Protein AF-A0A3M6UST8-F1 (afdb_monomer)

Foldseek 3Di:
DQQFADQDDQALVVQLVQLVVVCVVVVHDSVQKDWDKDFDLAADASVVVVVQVVVDDPRDDRPVSVVDDRDPGFHKDHNKWKAQWAQDSVVRFIGGDDVPCGIHTGGIMGTGIDGNDDDDQQWAFAWEFAEPVQDADQDPVRDGPGTRGTHTTHDPDHNVVCVVSVIHMYNDYDD

Structure (mmCIF, N/CA/C/O backbone):
data_AF-A0A3M6UST8-F1
#
_entry.id   AF-A0A3M6UST8-F1
#
loop_
_atom_site.group_PDB
_atom_site.id
_atom_site.type_symbol
_atom_site.label_atom_id
_atom_site.label_alt_id
_atom_site.label_comp_id
_atom_site.label_asym_id
_atom_site.label_entity_id
_atom_site.label_seq_id
_atom_site.pdbx_PDB_ins_code
_atom_site.Cartn_x
_atom_site.Cartn_y
_atom_site.Cartn_z
_atom_site.occupancy
_atom_site.B_iso_or_equiv
_atom_site.auth_seq_id
_atom_site.auth_comp_id
_atom_site.auth_asym_id
_atom_site.auth_atom_id
_atom_site.pdbx_PDB_model_num
ATOM 1 N N . MET A 1 1 ? -18.587 12.022 12.377 1.00 33.22 1 MET A N 1
ATOM 2 C CA . MET A 1 1 ? -17.501 11.042 12.172 1.00 33.22 1 MET A CA 1
ATOM 3 C C . MET A 1 1 ? -16.437 11.784 11.379 1.00 33.22 1 MET A C 1
ATOM 5 O O . MET A 1 1 ? -16.758 12.238 10.291 1.00 33.22 1 MET A O 1
ATOM 9 N N . LYS A 1 2 ? -15.283 12.109 11.980 1.00 34.47 2 LYS A N 1
ATOM 10 C CA . LYS A 1 2 ? -14.234 12.887 11.293 1.00 34.47 2 LYS A CA 1
ATOM 11 C C . LYS A 1 2 ? -13.656 12.015 10.170 1.00 34.47 2 LYS A C 1
ATOM 13 O O . LYS A 1 2 ? -13.408 10.838 10.422 1.00 34.47 2 LYS A O 1
ATOM 18 N N . LYS A 1 3 ? -13.517 12.571 8.959 1.00 38.41 3 LYS A N 1
ATOM 19 C CA . LYS A 1 3 ? -12.945 11.889 7.787 1.00 38.41 3 LYS A CA 1
ATOM 20 C C . LYS A 1 3 ? -11.591 11.287 8.182 1.00 38.41 3 LYS A C 1
ATOM 22 O O . LYS A 1 3 ? -10.728 12.015 8.664 1.00 38.41 3 LYS A O 1
ATOM 27 N N . SER A 1 4 ? -11.416 9.974 8.053 1.00 40.97 4 SER A N 1
ATOM 28 C CA . SER A 1 4 ? -10.174 9.290 8.430 1.00 40.97 4 SER A CA 1
ATOM 29 C C . SER A 1 4 ? -9.201 9.235 7.253 1.00 40.97 4 SER A C 1
ATOM 31 O O . SER A 1 4 ? -8.783 8.160 6.824 1.00 40.97 4 SER A O 1
ATOM 33 N N . VAL A 1 5 ? -8.840 10.401 6.722 1.00 44.47 5 VAL A N 1
ATOM 34 C CA . VAL A 1 5 ? -7.557 10.526 6.032 1.00 44.47 5 VAL A CA 1
ATOM 35 C C . VAL A 1 5 ? -6.548 10.751 7.147 1.00 44.47 5 VAL A C 1
ATOM 37 O O . VAL A 1 5 ? -6.516 11.809 7.773 1.00 44.47 5 VAL A O 1
ATOM 40 N N . LEU A 1 6 ? -5.833 9.693 7.513 1.00 48.31 6 LEU A N 1
ATOM 41 C CA . LEU A 1 6 ? -4.861 9.767 8.591 1.00 48.31 6 LEU A CA 1
ATOM 42 C C . LEU A 1 6 ? -3.520 10.139 7.978 1.00 48.31 6 LEU A C 1
ATOM 44 O O . LEU A 1 6 ? -2.836 9.321 7.375 1.00 48.31 6 LEU A O 1
ATOM 48 N N . ASP A 1 7 ? -3.188 11.415 8.130 1.00 50.03 7 ASP A N 1
ATOM 49 C CA . ASP A 1 7 ? -1.829 11.910 7.987 1.00 50.03 7 ASP A CA 1
ATOM 50 C C . ASP A 1 7 ? -0.949 11.191 9.025 1.00 50.03 7 ASP A C 1
ATOM 52 O O . ASP A 1 7 ? -1.390 10.987 10.158 1.00 50.03 7 ASP A O 1
ATOM 56 N N . TYR A 1 8 ? 0.287 10.853 8.648 1.00 52.41 8 TYR A N 1
ATOM 57 C CA . TYR A 1 8 ? 1.372 10.278 9.462 1.00 52.41 8 TYR A CA 1
ATOM 58 C C . TYR A 1 8 ? 1.589 8.750 9.419 1.00 52.41 8 TYR A C 1
ATOM 60 O O . TYR A 1 8 ? 0.742 7.946 9.792 1.00 52.41 8 TYR A O 1
ATOM 68 N N . ILE A 1 9 ? 2.828 8.407 9.031 1.00 55.06 9 ILE A N 1
ATOM 69 C CA . ILE A 1 9 ? 3.661 7.221 9.319 1.00 55.06 9 ILE A CA 1
ATOM 70 C C . ILE A 1 9 ? 2.900 5.976 9.796 1.00 55.06 9 ILE A C 1
ATOM 72 O O . ILE A 1 9 ? 2.424 5.898 10.930 1.00 55.06 9 ILE A O 1
ATOM 76 N N . VAL A 1 10 ? 2.937 4.924 8.974 1.00 65.88 10 VAL A N 1
ATOM 77 C CA . VAL A 1 10 ? 2.372 3.607 9.291 1.00 65.88 10 VAL A CA 1
ATOM 78 C C . VAL A 1 10 ? 3.134 2.953 10.449 1.00 65.88 10 VAL A C 1
ATOM 80 O O . VAL A 1 10 ? 4.118 2.233 10.272 1.00 65.88 10 VAL A O 1
ATOM 83 N N . LEU A 1 11 ? 2.686 3.209 11.677 1.00 75.88 11 LEU A N 1
ATOM 84 C CA . LEU A 1 11 ? 3.184 2.524 12.865 1.00 75.88 11 LEU A CA 1
ATOM 85 C C . LEU A 1 11 ? 2.419 1.204 13.057 1.00 75.88 11 LEU A C 1
ATOM 87 O O . LEU A 1 11 ? 1.188 1.209 13.027 1.00 75.88 11 LEU A O 1
ATOM 91 N N . PRO A 1 12 ? 3.093 0.080 13.369 1.00 79.00 12 PRO A N 1
ATOM 92 C CA . PRO A 1 12 ? 2.408 -1.193 13.616 1.00 79.00 12 PRO A CA 1
ATOM 93 C C . PRO A 1 12 ? 1.294 -1.104 14.675 1.00 79.00 12 PRO A C 1
ATOM 95 O O . PRO A 1 12 ? 0.233 -1.702 14.526 1.00 79.00 12 PRO A O 1
ATOM 98 N N . GLY A 1 13 ? 1.496 -0.304 15.729 1.00 84.19 13 GLY A N 1
ATOM 99 C CA . GLY A 1 13 ? 0.486 -0.097 16.773 1.00 84.19 13 GLY A CA 1
ATOM 100 C C . GLY A 1 13 ? -0.785 0.601 16.277 1.00 84.19 13 GLY A C 1
ATOM 101 O O . GLY A 1 13 ? -1.874 0.301 16.760 1.00 84.19 13 GLY A O 1
ATOM 102 N N . PHE A 1 14 ? -0.664 1.484 15.285 1.00 87.12 14 PHE A N 1
ATOM 103 C CA . PHE A 1 14 ? -1.799 2.169 14.673 1.00 87.12 14 PHE A CA 1
ATOM 104 C C . PHE A 1 14 ? -2.659 1.206 13.842 1.00 87.12 14 PHE A C 1
ATOM 106 O O . PHE A 1 14 ? -3.887 1.206 13.958 1.00 87.12 14 PHE A O 1
ATOM 113 N N . LEU A 1 15 ? -2.020 0.318 13.075 1.00 90.44 15 LEU A N 1
ATOM 114 C CA . LEU A 1 15 ? -2.714 -0.721 12.311 1.00 90.44 15 LEU A CA 1
ATOM 115 C C . LEU A 1 15 ? -3.477 -1.679 13.231 1.00 90.44 15 LEU A C 1
ATOM 117 O O . LEU A 1 15 ? -4.664 -1.932 13.024 1.00 90.44 15 LEU A O 1
ATOM 121 N N . THR A 1 16 ? -2.840 -2.133 14.311 1.00 90.62 16 THR A N 1
ATOM 122 C CA . THR A 1 16 ? -3.513 -2.949 15.332 1.00 90.62 16 THR A CA 1
ATOM 123 C C . THR A 1 16 ? -4.680 -2.198 15.973 1.00 90.62 16 THR A C 1
ATOM 125 O O . THR A 1 16 ? -5.746 -2.777 16.170 1.00 90.62 16 THR A O 1
ATOM 128 N N . GLY A 1 17 ? -4.520 -0.903 16.264 1.00 92.00 17 GLY A N 1
ATOM 129 C CA . GLY A 1 17 ? -5.600 -0.054 16.775 1.00 92.00 17 GLY A CA 1
ATOM 130 C C . GLY A 1 17 ? -6.787 0.047 15.812 1.00 92.00 17 GLY A C 1
ATOM 131 O O . GLY A 1 17 ? -7.936 0.004 16.247 1.00 92.00 17 GLY A O 1
ATOM 132 N N . THR A 1 18 ? -6.526 0.096 14.505 1.00 92.81 18 THR A N 1
ATOM 133 C CA . THR A 1 18 ? -7.566 0.082 13.463 1.00 92.81 18 THR A CA 1
ATOM 134 C C . THR A 1 18 ? -8.367 -1.221 13.500 1.00 92.81 18 THR A C 1
ATOM 136 O O . THR A 1 18 ? -9.596 -1.177 13.570 1.00 92.81 18 THR A O 1
ATOM 139 N N . LEU A 1 19 ? -7.694 -2.377 13.558 1.00 94.56 19 LEU A N 1
ATOM 140 C CA . LEU A 1 19 ? -8.364 -3.679 13.691 1.00 94.56 19 LEU A CA 1
ATOM 141 C C . LEU A 1 19 ? -9.152 -3.789 15.006 1.00 94.56 19 LEU A C 1
ATOM 143 O O . LEU A 1 19 ? -10.277 -4.280 15.008 1.00 94.56 19 LEU A O 1
ATOM 147 N N . GLN A 1 20 ? -8.608 -3.286 16.120 1.00 94.31 20 GLN A N 1
ATOM 148 C CA . GLN A 1 20 ? -9.303 -3.251 17.414 1.00 94.31 20 GLN A CA 1
ATOM 149 C C . GLN A 1 20 ? -10.575 -2.400 17.367 1.00 94.31 20 GLN A C 1
ATOM 151 O O . GLN A 1 20 ? -11.607 -2.802 17.908 1.00 94.31 20 GLN A O 1
ATOM 156 N N . ASN A 1 21 ? -10.514 -1.227 16.737 1.00 93.62 21 ASN A N 1
ATOM 157 C CA . ASN A 1 21 ? -11.668 -0.344 16.599 1.00 93.62 21 ASN A CA 1
ATOM 158 C C . ASN A 1 21 ? -12.749 -0.981 15.723 1.00 93.62 21 ASN A C 1
ATOM 160 O O . ASN A 1 21 ? -13.918 -0.961 16.104 1.00 93.62 21 ASN A O 1
ATOM 164 N N . HIS A 1 22 ? -12.359 -1.609 14.613 1.00 94.81 22 HIS A N 1
ATOM 165 C CA . HIS A 1 22 ? -13.273 -2.345 13.743 1.00 94.81 22 HIS A CA 1
ATOM 166 C C . HIS A 1 22 ? -13.926 -3.535 14.466 1.00 94.81 22 HIS A C 1
ATOM 168 O O . HIS A 1 22 ? -15.150 -3.650 14.494 1.00 94.81 22 HIS A O 1
ATOM 174 N N . ALA A 1 23 ? -13.127 -4.364 15.147 1.00 96.19 23 ALA A N 1
ATOM 175 C CA . ALA A 1 23 ? -13.606 -5.482 15.963 1.00 96.19 23 ALA A CA 1
ATOM 176 C C . ALA A 1 23 ? -14.654 -5.038 16.993 1.00 96.19 23 ALA A C 1
ATOM 178 O O . ALA A 1 23 ? -15.694 -5.677 17.144 1.00 96.19 23 ALA A O 1
ATOM 179 N N . ARG A 1 24 ? -14.417 -3.908 17.673 1.00 96.06 24 ARG A N 1
ATOM 180 C CA . ARG A 1 24 ? -15.367 -3.326 18.635 1.00 96.06 24 ARG A CA 1
ATOM 181 C C . ARG A 1 24 ? -1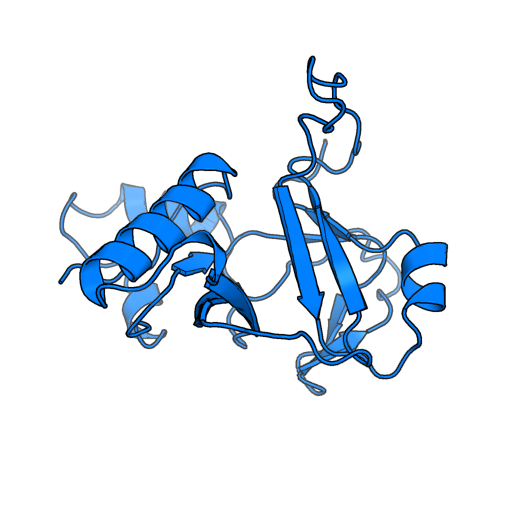6.625 -2.781 17.958 1.00 96.06 24 ARG A C 1
ATOM 183 O O . ARG A 1 24 ? -17.712 -3.016 18.475 1.00 96.06 24 ARG A O 1
ATOM 190 N N . LYS A 1 25 ? -16.489 -2.075 16.827 1.00 94.94 25 LYS A N 1
ATOM 191 C CA . LYS A 1 25 ? -17.608 -1.498 16.054 1.00 94.94 25 LYS A CA 1
ATOM 192 C C . LYS A 1 25 ? -18.585 -2.582 15.589 1.00 94.94 25 LYS A C 1
ATOM 194 O O . LYS A 1 25 ? -19.791 -2.388 15.703 1.00 94.94 25 LYS A O 1
ATOM 199 N N . TYR A 1 26 ? -18.068 -3.724 15.134 1.00 95.31 26 TYR A N 1
ATOM 200 C CA . TYR A 1 26 ? -18.868 -4.811 14.554 1.00 95.31 26 TYR A CA 1
ATOM 201 C C . TYR A 1 26 ? -19.054 -6.033 15.457 1.00 95.31 26 TYR A C 1
ATOM 203 O O . TYR A 1 26 ? -19.650 -7.020 15.031 1.00 95.31 26 TYR A O 1
ATOM 211 N N . ASN A 1 27 ? -18.572 -5.980 16.702 1.00 94.25 27 ASN A N 1
ATOM 212 C CA . ASN A 1 27 ? -18.599 -7.100 17.647 1.00 94.25 27 ASN A CA 1
ATOM 213 C C . ASN A 1 27 ? -17.997 -8.395 17.057 1.00 94.25 27 ASN A C 1
ATOM 215 O O . ASN A 1 27 ? -18.569 -9.481 17.166 1.00 94.25 27 ASN A O 1
ATOM 219 N N . GLN A 1 28 ? -16.845 -8.258 16.399 1.00 93.62 28 GLN A N 1
ATOM 220 C CA . GLN A 1 28 ? -16.124 -9.342 15.734 1.00 93.62 28 GLN A CA 1
ATOM 221 C C . GLN A 1 28 ? -14.865 -9.738 16.524 1.00 93.62 28 GLN A C 1
ATOM 223 O O . GLN A 1 28 ? -14.241 -8.881 17.155 1.00 93.62 28 GLN A O 1
ATOM 228 N N . PRO A 1 29 ? -14.442 -11.012 16.476 1.00 93.81 29 PRO A N 1
ATOM 229 C CA . PRO A 1 29 ? -13.151 -11.436 17.010 1.00 93.81 29 PRO A CA 1
ATOM 230 C C . PRO A 1 29 ? -11.990 -10.810 16.220 1.00 93.81 29 PRO A C 1
ATOM 232 O O . PRO A 1 29 ? -11.934 -10.925 14.997 1.00 93.81 29 PRO A O 1
ATOM 235 N N . ILE A 1 30 ? -11.053 -10.149 16.909 1.00 92.56 30 ILE A N 1
ATOM 236 C CA . ILE A 1 30 ? -9.902 -9.485 16.268 1.00 92.56 30 ILE A CA 1
ATOM 237 C C . ILE A 1 30 ? -8.948 -10.472 15.583 1.00 92.56 30 ILE A C 1
ATOM 239 O O . ILE A 1 30 ? -8.336 -10.133 14.579 1.00 92.56 30 ILE A O 1
ATOM 243 N N . ASP A 1 31 ? -8.834 -11.691 16.104 1.00 92.81 31 ASP A N 1
ATOM 244 C CA . ASP A 1 31 ? -8.000 -12.772 15.569 1.00 92.81 31 ASP A CA 1
ATOM 245 C C . ASP A 1 31 ? -8.465 -13.268 14.193 1.00 92.81 31 ASP A C 1
ATOM 247 O O . ASP A 1 31 ? -7.690 -13.890 13.473 1.00 92.81 31 ASP A O 1
ATOM 251 N N . GLN A 1 32 ? -9.706 -12.957 13.813 1.00 93.50 32 GLN A N 1
ATOM 252 C CA . GLN A 1 32 ? -10.255 -13.251 12.490 1.00 93.50 32 GLN A CA 1
ATOM 253 C C . GLN A 1 32 ? -10.167 -12.057 11.537 1.00 93.50 32 GLN A C 1
ATOM 255 O O . GLN A 1 32 ? -10.610 -12.173 10.397 1.00 93.50 32 GLN A O 1
ATOM 260 N N . LEU A 1 33 ? -9.634 -10.911 11.971 1.00 95.50 33 LEU A N 1
ATOM 261 C CA . LEU A 1 33 ? -9.494 -9.730 11.125 1.00 95.50 33 LEU A CA 1
ATOM 262 C C . LEU A 1 33 ? -8.100 -9.652 10.505 1.00 95.50 33 LEU A C 1
ATOM 264 O O . LEU A 1 33 ? -7.082 -9.725 11.193 1.00 95.50 33 LEU A O 1
ATOM 268 N N . SER A 1 34 ? -8.065 -9.404 9.204 1.00 94.44 34 SER A N 1
ATOM 269 C CA . SER A 1 34 ? -6.861 -9.037 8.462 1.00 94.44 34 SER A CA 1
ATOM 270 C C . SER A 1 34 ? -7.178 -7.895 7.499 1.00 94.44 34 SER A C 1
ATOM 272 O O . SER A 1 34 ? -8.342 -7.551 7.292 1.00 94.44 34 SER A O 1
ATOM 274 N N . PHE A 1 35 ? -6.149 -7.246 6.957 1.00 95.69 35 PHE A N 1
ATOM 275 C CA . PHE A 1 35 ? -6.353 -6.172 5.992 1.00 95.69 35 PHE A CA 1
ATOM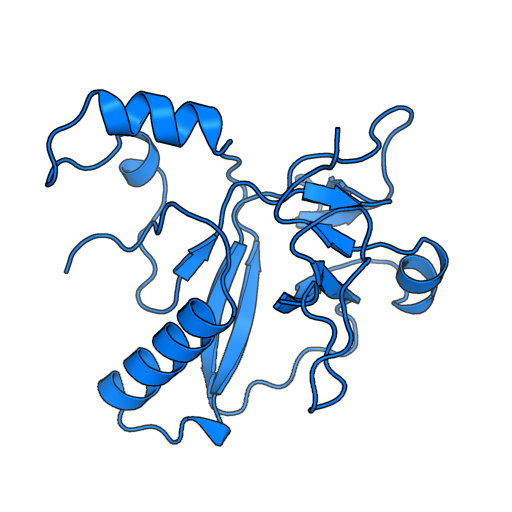 276 C C . PHE A 1 35 ? -6.505 -6.729 4.579 1.00 95.69 35 PHE A C 1
ATOM 278 O O . PHE A 1 35 ? -5.671 -7.500 4.101 1.00 95.69 35 PHE A O 1
ATOM 285 N N . HIS A 1 36 ? -7.561 -6.280 3.916 1.00 96.19 36 HIS A N 1
ATOM 286 C CA . HIS A 1 36 ? -7.658 -6.222 2.470 1.00 96.19 36 HIS A CA 1
ATOM 287 C C . HIS A 1 36 ? -7.086 -4.877 2.000 1.00 96.19 36 HIS A C 1
ATOM 289 O O . HIS A 1 36 ? -7.196 -3.869 2.701 1.00 96.19 36 HIS A O 1
ATOM 295 N N . TYR A 1 37 ? -6.441 -4.872 0.837 1.00 96.12 37 TYR A N 1
ATOM 296 C CA . TYR A 1 37 ? -5.710 -3.725 0.319 1.00 96.12 37 TYR A CA 1
ATOM 297 C C . TYR A 1 37 ? -6.304 -3.283 -1.008 1.00 96.12 37 TYR A C 1
ATOM 299 O O . TYR A 1 37 ? -6.327 -4.063 -1.956 1.00 96.12 37 TYR A O 1
ATOM 307 N N . ASN A 1 38 ? -6.727 -2.023 -1.078 1.00 94.94 38 ASN A N 1
ATOM 308 C CA . ASN A 1 38 ? -7.169 -1.399 -2.320 1.00 94.94 38 ASN A CA 1
ATOM 309 C C . ASN A 1 38 ? -6.242 -0.224 -2.636 1.00 94.94 38 ASN A C 1
ATOM 311 O O . ASN A 1 38 ? -6.030 0.642 -1.787 1.00 94.94 38 ASN A O 1
ATOM 315 N N . VAL A 1 39 ? -5.691 -0.179 -3.846 1.00 95.56 39 VAL A N 1
ATOM 316 C CA . VAL A 1 39 ? -4.887 0.962 -4.302 1.00 95.56 39 VAL A CA 1
ATOM 317 C C . VAL A 1 39 ? -5.806 1.952 -5.007 1.00 95.56 39 VAL A C 1
ATOM 319 O O . VAL A 1 39 ? -6.551 1.580 -5.914 1.00 95.56 39 VAL A O 1
ATOM 322 N N . LEU A 1 40 ? -5.783 3.206 -4.567 1.00 93.62 40 LEU A N 1
ATOM 323 C CA . LEU A 1 40 ? -6.578 4.288 -5.136 1.00 93.62 40 LEU A CA 1
ATOM 324 C C . LEU A 1 40 ? -5.712 5.103 -6.106 1.00 93.62 40 LEU A C 1
ATOM 326 O O . LEU A 1 40 ? -4.561 5.374 -5.773 1.00 93.62 40 LEU A O 1
ATOM 330 N N . PRO A 1 41 ? -6.248 5.564 -7.252 1.00 92.94 41 PRO A N 1
ATOM 331 C CA . PRO A 1 41 ? -5.498 6.311 -8.270 1.00 92.94 41 PRO A CA 1
ATOM 332 C C . PRO A 1 41 ? -5.288 7.780 -7.863 1.00 92.94 41 PRO A C 1
ATOM 334 O O . PRO A 1 41 ? -5.653 8.712 -8.574 1.00 92.94 41 PRO A O 1
ATOM 337 N N . HIS A 1 42 ? -4.754 7.988 -6.664 1.00 92.06 42 HIS A N 1
ATOM 338 C CA . HIS A 1 42 ? -4.473 9.289 -6.080 1.00 92.06 42 HIS A CA 1
ATOM 339 C C . HIS A 1 42 ? -3.091 9.232 -5.443 1.00 92.06 42 HIS A C 1
ATOM 341 O O . HIS A 1 42 ? -2.799 8.325 -4.665 1.00 92.06 42 HIS A O 1
ATOM 347 N N . TYR A 1 43 ? -2.262 10.225 -5.736 1.00 91.94 43 TYR A N 1
ATOM 348 C CA . TYR A 1 43 ? -0.940 10.378 -5.145 1.00 91.94 43 TYR A CA 1
ATOM 349 C C . TYR A 1 43 ? -0.943 11.575 -4.210 1.00 91.94 43 TYR A C 1
ATOM 351 O O . TYR A 1 43 ? -1.567 12.597 -4.493 1.00 91.94 43 TYR A O 1
ATOM 359 N N . ARG A 1 44 ? -0.240 11.442 -3.087 1.00 88.56 44 ARG A N 1
ATOM 360 C CA . ARG A 1 44 ? -0.014 12.538 -2.147 1.00 88.56 44 ARG A CA 1
ATOM 361 C C . ARG A 1 44 ? 1.369 12.418 -1.546 1.00 88.56 44 ARG A C 1
ATOM 363 O O . ARG A 1 44 ? 1.743 11.340 -1.075 1.00 88.56 44 ARG A O 1
ATOM 370 N N . SER A 1 45 ? 2.095 13.529 -1.534 1.00 83.94 45 SER A N 1
ATOM 371 C CA . SER A 1 45 ? 3.348 13.627 -0.797 1.00 83.94 45 SER A CA 1
ATOM 372 C C . SER A 1 45 ? 3.091 14.062 0.649 1.00 83.94 45 SER A C 1
ATOM 374 O O . SER A 1 45 ? 2.204 14.865 0.945 1.00 83.94 45 SER A O 1
ATOM 376 N N . GLN A 1 46 ? 3.897 13.540 1.573 1.00 81.38 46 GLN A N 1
ATOM 377 C CA . GLN A 1 46 ? 3.822 13.914 2.987 1.00 81.38 46 GLN A CA 1
ATOM 378 C C . GLN A 1 46 ? 4.161 15.401 3.215 1.00 81.38 46 GLN A C 1
ATOM 380 O O . GLN A 1 46 ? 3.647 16.010 4.156 1.00 81.38 46 GLN A O 1
ATOM 385 N N . GLU A 1 47 ? 5.008 15.979 2.360 1.00 83.62 47 GLU A N 1
ATOM 386 C CA . GLU A 1 47 ? 5.426 17.384 2.408 1.00 83.62 47 GLU A CA 1
ATOM 387 C C . GLU A 1 47 ? 4.261 18.323 2.073 1.00 83.62 47 GLU A C 1
ATOM 389 O O . GLU A 1 47 ? 3.912 19.173 2.895 1.00 83.62 47 GLU A O 1
ATOM 394 N N . GLU A 1 48 ? 3.581 18.112 0.939 1.00 84.88 48 GLU A N 1
ATOM 395 C CA . GLU A 1 48 ? 2.426 18.924 0.519 1.00 84.88 48 GLU A CA 1
ATOM 396 C C . GLU A 1 48 ? 1.293 18.872 1.547 1.00 84.88 48 GLU A C 1
ATOM 398 O O . GLU A 1 48 ? 0.696 19.897 1.889 1.00 84.88 48 GLU A O 1
ATOM 403 N N . VAL A 1 49 ? 1.023 17.679 2.083 1.00 85.06 49 VAL A N 1
ATOM 404 C CA . VAL A 1 49 ? 0.026 17.471 3.138 1.00 85.06 49 VAL A CA 1
ATOM 405 C C . VAL A 1 49 ? 0.406 18.249 4.397 1.00 85.06 49 VAL A C 1
ATOM 407 O O . VAL A 1 49 ? -0.433 18.951 4.964 1.00 85.06 49 VAL A O 1
ATOM 410 N N . SER A 1 50 ? 1.670 18.175 4.827 1.00 83.56 50 SER A N 1
ATOM 411 C CA . SER A 1 50 ? 2.153 18.883 6.017 1.00 83.56 50 SER A CA 1
ATOM 412 C C . SER A 1 50 ? 2.062 20.403 5.854 1.00 83.56 50 SER A C 1
ATOM 414 O O . SER A 1 50 ? 1.610 21.098 6.767 1.00 83.56 50 SER A O 1
ATOM 416 N N . GLU A 1 51 ? 2.446 20.937 4.694 1.00 86.31 51 GLU A N 1
ATOM 417 C CA . GLU A 1 51 ? 2.352 22.370 4.402 1.00 86.31 51 GLU A CA 1
ATOM 418 C C . GLU A 1 51 ? 0.908 22.866 4.330 1.00 86.31 51 GLU A C 1
ATOM 420 O O . GLU A 1 51 ? 0.597 23.956 4.823 1.00 86.31 51 GLU A O 1
ATOM 425 N N . ALA A 1 52 ? 0.018 22.089 3.711 1.00 86.12 52 ALA A N 1
ATOM 426 C CA . ALA A 1 52 ? -1.399 22.415 3.637 1.00 86.12 52 ALA A CA 1
ATOM 427 C C . ALA A 1 52 ? -2.044 22.369 5.030 1.00 86.12 52 ALA A C 1
ATOM 429 O O . ALA A 1 52 ? -2.776 23.289 5.398 1.00 86.12 52 ALA A O 1
ATOM 430 N N . ARG A 1 53 ? -1.710 21.359 5.845 1.00 83.62 53 ARG A N 1
ATOM 431 C CA . ARG A 1 53 ? -2.238 21.200 7.207 1.00 83.62 53 ARG A CA 1
ATOM 432 C C . ARG A 1 53 ? -1.762 22.298 8.151 1.00 83.62 53 ARG A C 1
ATOM 434 O O . ARG A 1 53 ? -2.543 22.754 8.979 1.00 83.62 53 ARG A O 1
ATOM 441 N N . ALA A 1 54 ? -0.526 22.772 7.995 1.00 85.81 54 ALA A N 1
ATOM 442 C CA . ALA A 1 54 ? 0.020 23.876 8.788 1.00 85.81 54 ALA A CA 1
ATOM 443 C C . ALA A 1 54 ? -0.724 25.211 8.582 1.00 85.81 54 ALA A C 1
ATOM 445 O O . ALA A 1 54 ? -0.651 26.092 9.438 1.00 85.81 54 ALA A O 1
ATOM 446 N N . LYS A 1 55 ? -1.434 25.372 7.457 1.00 86.06 55 LYS A N 1
ATOM 447 C CA . LYS A 1 55 ? -2.207 26.579 7.116 1.00 86.06 55 LYS A CA 1
ATOM 448 C C . LYS A 1 55 ? -3.659 26.525 7.608 1.00 86.06 55 LYS A C 1
ATOM 450 O O . LYS A 1 55 ? -4.370 27.519 7.475 1.00 86.06 55 LYS A O 1
ATOM 455 N N . LEU A 1 56 ? -4.096 25.390 8.149 1.00 84.06 56 LEU A N 1
ATOM 456 C CA . LEU A 1 56 ? -5.480 25.116 8.527 1.00 84.06 56 LEU A CA 1
ATOM 457 C C . LEU A 1 56 ? -5.659 25.043 10.047 1.00 84.06 56 LEU A C 1
ATOM 459 O O . LEU A 1 56 ? -4.727 24.744 10.797 1.00 84.06 56 LEU A O 1
ATOM 463 N N . GLY A 1 57 ? -6.878 25.315 10.514 1.00 82.19 57 GLY A N 1
ATOM 464 C CA . GLY A 1 57 ? -7.261 25.107 11.903 1.00 82.19 57 GLY A CA 1
ATOM 465 C C . GLY A 1 57 ? -7.313 23.616 12.277 1.00 82.19 57 GLY A C 1
ATOM 466 O O . GLY A 1 57 ? -7.395 22.751 11.405 1.00 82.19 57 GLY A O 1
ATOM 467 N N . PRO A 1 58 ? -7.310 23.272 13.580 1.00 75.94 58 PRO A N 1
ATOM 468 C CA . PRO A 1 58 ? -7.290 21.877 14.046 1.00 75.94 58 PRO A CA 1
ATOM 469 C C . PRO A 1 58 ? -8.453 21.007 13.543 1.00 75.94 58 PRO A C 1
ATOM 471 O O . PRO A 1 58 ? -8.307 19.787 13.437 1.00 75.94 58 PRO A O 1
ATOM 474 N N . ASP A 1 59 ? -9.600 21.630 13.266 1.00 79.69 59 ASP A N 1
ATOM 475 C CA . ASP A 1 59 ? -10.840 20.975 12.841 1.00 79.69 59 ASP A CA 1
ATOM 476 C C . ASP A 1 59 ? -11.161 21.174 11.350 1.00 79.69 59 ASP A C 1
ATOM 478 O O . ASP A 1 59 ? -12.155 20.627 10.867 1.00 79.69 59 ASP A O 1
ATOM 482 N N . ASP A 1 60 ? -10.329 21.917 10.619 1.00 82.81 60 ASP A N 1
ATOM 483 C CA . ASP A 1 60 ? -10.534 22.160 9.194 1.00 82.81 60 ASP A CA 1
ATOM 484 C C . ASP A 1 60 ? -10.131 20.928 8.369 1.00 82.81 60 ASP A C 1
ATOM 486 O O . ASP A 1 60 ? -9.189 20.201 8.695 1.00 82.81 60 ASP A O 1
ATOM 490 N N . THR A 1 61 ? -10.868 20.686 7.285 1.00 79.62 61 THR A N 1
ATOM 491 C CA . THR A 1 61 ? -10.599 19.589 6.343 1.00 79.62 61 THR A CA 1
ATOM 492 C C . THR A 1 61 ? -9.655 20.076 5.248 1.00 79.62 61 THR A C 1
ATOM 494 O O . THR A 1 61 ? -9.803 21.198 4.762 1.00 79.62 61 THR A O 1
ATOM 497 N N . LEU A 1 62 ? -8.686 19.249 4.846 1.00 82.69 62 LEU A N 1
ATOM 498 C CA . LEU A 1 62 ? -7.822 19.587 3.718 1.00 82.69 62 LEU A CA 1
ATOM 499 C C . LEU A 1 62 ? -8.642 19.554 2.418 1.00 82.69 62 LEU A C 1
ATOM 501 O O . LEU A 1 62 ? -9.380 18.593 2.215 1.00 82.69 62 LEU A O 1
ATOM 505 N N . PRO A 1 63 ? -8.483 20.520 1.495 1.00 82.06 63 PRO A N 1
ATOM 506 C CA . PRO A 1 63 ? -9.188 20.493 0.209 1.00 82.06 63 PRO A CA 1
ATOM 507 C C . PRO A 1 63 ? -8.979 19.184 -0.566 1.00 82.06 63 PRO A C 1
ATOM 509 O O . PRO A 1 63 ? -9.922 18.617 -1.103 1.00 82.06 63 PRO A O 1
ATOM 512 N N . MET A 1 64 ? -7.762 18.634 -0.527 1.00 81.06 64 MET A N 1
ATOM 513 C CA . MET A 1 64 ? -7.447 17.338 -1.138 1.00 81.06 64 MET A CA 1
ATOM 514 C C . MET A 1 64 ? -8.2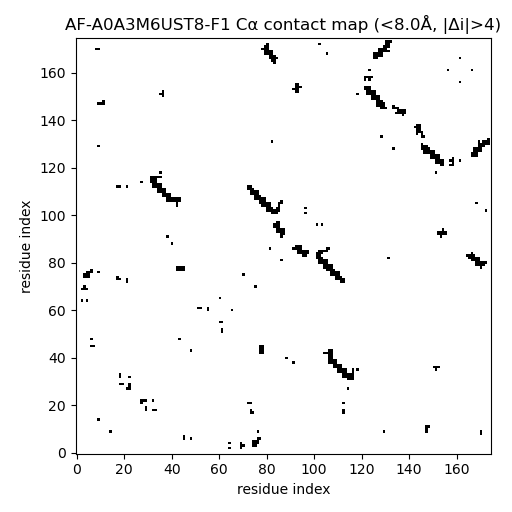65 16.172 -0.549 1.00 81.06 64 MET A C 1
ATOM 516 O O . MET A 1 64 ? -8.506 15.191 -1.246 1.00 81.06 64 MET A O 1
ATOM 520 N N . ASP A 1 65 ? -8.724 16.250 0.709 1.00 82.94 65 ASP A N 1
ATOM 521 C CA . ASP A 1 65 ? -9.592 15.241 1.353 1.00 82.94 65 ASP A CA 1
ATOM 522 C C . ASP A 1 65 ? -11.054 15.324 0.902 1.00 82.94 65 ASP A C 1
ATOM 524 O O . ASP A 1 65 ? -11.893 14.521 1.322 1.00 82.94 65 ASP A O 1
ATOM 528 N N . GLU A 1 66 ? -11.407 16.323 0.103 1.00 83.00 66 GLU A N 1
ATOM 529 C CA . GLU A 1 66 ? -12.715 16.397 -0.54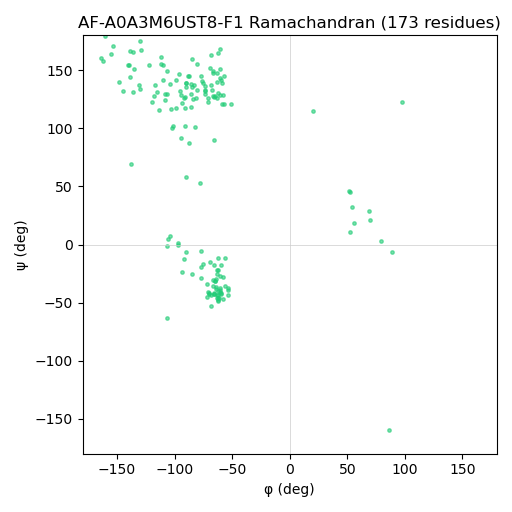4 1.00 83.00 66 GLU A CA 1
ATOM 530 C C . GLU A 1 66 ? -12.744 15.613 -1.855 1.00 83.00 66 GLU A C 1
ATOM 532 O O . GLU A 1 66 ? -13.803 15.119 -2.233 1.00 83.00 66 GLU A O 1
ATOM 537 N N . GLU A 1 67 ? -11.589 15.435 -2.497 1.00 82.50 67 GLU A N 1
ATOM 538 C CA . GLU A 1 67 ? -11.443 14.685 -3.750 1.00 82.50 67 GLU A CA 1
ATOM 539 C C . GLU A 1 67 ? -11.473 13.167 -3.535 1.00 82.50 67 GLU A C 1
ATOM 541 O O . GLU A 1 67 ? -11.745 12.411 -4.465 1.00 82.50 67 GLU A O 1
ATOM 546 N N . ILE A 1 68 ? -11.224 12.714 -2.302 1.00 85.12 68 ILE A N 1
ATOM 547 C CA . ILE A 1 68 ? -11.181 11.295 -1.954 1.00 85.12 68 ILE A CA 1
ATOM 548 C C . ILE A 1 68 ? -12.402 10.926 -1.123 1.00 85.12 68 ILE A C 1
ATOM 550 O O . ILE A 1 68 ? -12.656 11.491 -0.053 1.00 85.12 68 ILE A O 1
ATOM 554 N N . GLU A 1 69 ? -13.143 9.930 -1.601 1.00 85.62 69 GLU A N 1
ATOM 555 C CA . GLU A 1 69 ? -14.261 9.372 -0.858 1.00 85.62 69 GLU A CA 1
ATOM 556 C C . GLU A 1 69 ? -13.771 8.787 0.472 1.00 85.62 69 GLU A C 1
ATOM 558 O O . GLU A 1 69 ? -12.816 8.011 0.536 1.00 85.62 69 GLU A O 1
ATOM 563 N N . SER A 1 70 ? -14.418 9.194 1.563 1.00 84.06 70 SER A N 1
ATOM 564 C CA . SER A 1 70 ? -14.076 8.678 2.885 1.00 84.06 70 SER A CA 1
ATOM 565 C C . SER A 1 70 ? -14.528 7.222 2.989 1.00 84.06 70 SER A C 1
ATOM 567 O O . SER A 1 70 ? -15.726 6.971 2.835 1.00 84.06 70 SER A O 1
ATOM 569 N N . PRO A 1 71 ? -13.623 6.271 3.280 1.00 89.38 71 PRO A N 1
ATOM 570 C CA . PRO A 1 71 ? -14.019 4.880 3.412 1.00 89.38 71 PRO A CA 1
ATOM 571 C C . PRO A 1 71 ? -14.923 4.696 4.638 1.00 89.38 71 PRO A C 1
ATOM 573 O O . PRO A 1 71 ? -14.764 5.378 5.654 1.00 89.38 71 PRO A O 1
ATOM 576 N N . GLU A 1 72 ? -15.864 3.754 4.555 1.00 89.31 72 GLU A N 1
ATOM 577 C CA . GLU A 1 72 ? -16.721 3.385 5.691 1.00 89.31 72 GLU A CA 1
ATOM 578 C C . GLU A 1 72 ? -15.905 2.769 6.839 1.00 89.31 72 GLU A C 1
ATOM 580 O O . GLU A 1 72 ? -16.160 3.045 8.019 1.00 89.31 72 GLU A O 1
ATOM 585 N N . ASP A 1 73 ? -14.908 1.960 6.471 1.00 91.25 73 ASP A N 1
ATOM 586 C CA . ASP A 1 73 ? -14.016 1.248 7.372 1.00 91.25 73 ASP A CA 1
ATOM 587 C C . ASP A 1 73 ? -12.572 1.248 6.881 1.00 91.25 73 ASP A C 1
ATOM 589 O O . ASP A 1 73 ? -12.270 1.309 5.687 1.00 91.25 73 ASP A O 1
ATOM 593 N N . GLY A 1 74 ? -11.664 1.117 7.844 1.00 91.62 74 GLY A N 1
ATOM 594 C CA . GLY A 1 74 ? -10.237 1.091 7.587 1.00 91.62 74 GLY A CA 1
ATOM 595 C C . GLY A 1 74 ? -9.613 2.472 7.522 1.00 91.62 74 GLY A C 1
ATOM 596 O O . GLY A 1 74 ? -10.121 3.440 8.090 1.00 91.62 74 GLY A O 1
ATOM 597 N N . VAL A 1 75 ? -8.445 2.527 6.895 1.00 91.69 75 VAL A N 1
ATOM 598 C CA . VAL A 1 75 ? -7.596 3.719 6.873 1.00 91.69 75 VAL A CA 1
ATOM 599 C C . VAL A 1 75 ? -7.007 3.923 5.489 1.00 91.69 75 VAL A C 1
ATOM 601 O O . VAL A 1 75 ? -6.680 2.959 4.799 1.00 91.69 75 VAL A O 1
ATOM 604 N N . LEU A 1 76 ? -6.874 5.186 5.094 1.00 91.62 76 LEU A N 1
ATOM 605 C CA . LEU A 1 76 ? -6.136 5.579 3.902 1.00 91.62 76 LEU A CA 1
ATOM 606 C C . LEU A 1 76 ? -4.709 5.934 4.303 1.00 91.62 76 LEU A C 1
ATOM 608 O O . LEU A 1 76 ? -4.505 6.728 5.221 1.00 91.62 76 LEU A O 1
ATOM 612 N N . VAL A 1 77 ? -3.744 5.339 3.614 1.00 91.06 77 VAL A N 1
ATOM 613 C CA . VAL A 1 77 ? -2.313 5.541 3.826 1.00 91.06 77 VAL A CA 1
ATOM 614 C C . VAL A 1 77 ? -1.722 6.185 2.582 1.00 91.06 77 VAL A C 1
ATOM 616 O O . VAL A 1 77 ? -1.952 5.717 1.470 1.00 91.06 77 VAL A O 1
ATOM 619 N N . HIS A 1 78 ? -0.946 7.247 2.770 1.00 91.06 78 HIS A N 1
ATOM 620 C CA . HIS A 1 78 ? -0.272 7.979 1.699 1.00 91.06 78 HIS A CA 1
ATOM 621 C C . HIS A 1 78 ? 1.216 8.175 2.008 1.00 91.06 78 HIS A C 1
ATOM 623 O O . HIS A 1 78 ? 1.686 7.772 3.074 1.00 91.06 78 HIS A O 1
ATOM 629 N N . GLY A 1 79 ? 1.961 8.745 1.056 1.00 89.81 79 GLY A N 1
ATOM 630 C CA . GLY A 1 79 ? 3.387 9.038 1.226 1.00 89.81 79 GLY A CA 1
ATOM 631 C C . GLY A 1 79 ? 4.297 7.806 1.277 1.00 89.81 79 GLY A C 1
ATOM 632 O O . GLY A 1 79 ? 5.396 7.892 1.818 1.00 89.81 79 GLY A O 1
ATOM 633 N N . LEU A 1 80 ? 3.849 6.661 0.754 1.00 93.06 80 LEU A N 1
ATOM 634 C CA . LEU A 1 80 ? 4.690 5.471 0.615 1.00 93.06 80 LEU A CA 1
ATOM 635 C C . LEU A 1 80 ? 5.498 5.538 -0.688 1.00 93.06 80 LEU A C 1
ATOM 637 O O . LEU A 1 80 ? 5.110 6.218 -1.636 1.00 93.06 80 LEU A O 1
ATOM 641 N N . PHE A 1 81 ? 6.580 4.771 -0.757 1.00 94.38 81 PHE A N 1
ATOM 642 C CA . PHE A 1 81 ? 7.400 4.585 -1.954 1.00 94.38 81 PHE A CA 1
ATOM 643 C C . PHE A 1 81 ? 7.480 3.106 -2.322 1.00 94.38 81 PHE A C 1
ATOM 645 O O . PHE A 1 81 ? 7.348 2.238 -1.455 1.00 94.38 81 PHE A O 1
ATOM 652 N N . ILE A 1 82 ? 7.717 2.823 -3.597 1.00 96.12 82 ILE A N 1
ATOM 653 C CA . ILE A 1 82 ? 7.913 1.474 -4.128 1.00 96.12 82 ILE A CA 1
ATOM 654 C C . ILE A 1 82 ? 9.396 1.313 -4.449 1.00 96.12 82 ILE A C 1
ATOM 656 O O . ILE A 1 82 ? 9.983 2.168 -5.094 1.00 96.12 82 ILE A O 1
ATOM 660 N N . ASP A 1 83 ? 10.020 0.241 -3.978 1.00 95.19 83 ASP A N 1
ATOM 661 C CA . ASP A 1 83 ? 11.423 -0.075 -4.251 1.00 95.19 83 ASP A CA 1
ATOM 662 C C . ASP A 1 83 ? 11.522 -1.192 -5.291 1.00 95.19 83 ASP A C 1
ATOM 664 O O . ASP A 1 83 ? 10.768 -2.165 -5.219 1.00 95.19 83 ASP A O 1
ATOM 668 N N . ALA A 1 84 ? 12.447 -1.064 -6.246 1.00 94.38 84 ALA A N 1
ATOM 669 C CA . ALA A 1 84 ? 12.676 -2.018 -7.342 1.00 94.38 84 ALA A CA 1
ATOM 670 C C . ALA A 1 84 ? 11.447 -2.336 -8.232 1.00 94.38 84 ALA A C 1
ATOM 672 O O . ALA A 1 84 ? 11.434 -3.347 -8.937 1.00 94.38 84 ALA A O 1
ATOM 673 N N . ALA A 1 85 ? 10.417 -1.489 -8.205 1.00 96.38 85 ALA A N 1
ATOM 674 C CA . ALA A 1 85 ? 9.204 -1.585 -9.014 1.00 96.38 85 ALA A CA 1
ATOM 675 C C . ALA A 1 85 ? 8.503 -0.216 -9.069 1.00 96.38 85 ALA A C 1
ATOM 677 O O . ALA A 1 85 ? 8.953 0.744 -8.443 1.00 96.38 85 ALA A O 1
ATOM 678 N N . ARG A 1 86 ? 7.381 -0.134 -9.782 1.00 96.88 86 ARG A N 1
ATOM 679 C CA . ARG A 1 86 ? 6.473 1.021 -9.780 1.00 96.88 86 ARG A CA 1
ATOM 680 C C . ARG A 1 86 ? 5.021 0.566 -9.761 1.00 96.88 86 ARG A C 1
ATOM 682 O O . ARG A 1 86 ? 4.718 -0.589 -10.061 1.00 96.88 86 ARG A O 1
ATOM 689 N N . TRP A 1 87 ? 4.119 1.495 -9.486 1.00 97.81 87 TRP A N 1
ATOM 690 C CA . TRP A 1 87 ? 2.712 1.293 -9.790 1.00 97.81 87 TRP A CA 1
ATOM 691 C C . TRP A 1 87 ? 2.449 1.639 -11.259 1.00 97.81 87 TRP A C 1
ATOM 693 O O . TRP A 1 87 ? 3.001 2.600 -11.798 1.00 97.81 87 TRP A O 1
ATOM 703 N N . ASP A 1 88 ? 1.657 0.817 -11.933 1.00 97.38 88 ASP A N 1
ATOM 704 C CA . ASP A 1 88 ? 1.169 1.080 -13.278 1.00 97.38 88 ASP A CA 1
ATOM 705 C C . ASP A 1 88 ? -0.277 1.564 -13.180 1.00 97.38 88 ASP A C 1
ATOM 707 O O . ASP A 1 88 ? -1.179 0.765 -12.940 1.00 97.38 88 ASP A O 1
ATOM 711 N N . ASP A 1 89 ? -0.488 2.876 -13.315 1.00 95.94 89 ASP A N 1
ATOM 712 C CA . ASP A 1 89 ? -1.813 3.498 -13.186 1.00 95.94 89 ASP A CA 1
ATOM 713 C C . ASP A 1 89 ? -2.781 3.079 -14.301 1.00 95.94 89 ASP A C 1
ATOM 715 O O . ASP A 1 89 ? -3.983 2.975 -14.061 1.00 95.94 89 ASP A O 1
ATOM 719 N N . ASP A 1 90 ? -2.273 2.776 -15.500 1.00 95.75 90 ASP A N 1
ATOM 720 C CA . ASP A 1 90 ? -3.105 2.326 -16.621 1.00 95.75 90 ASP A CA 1
ATOM 721 C C . ASP A 1 90 ? -3.627 0.906 -16.377 1.00 95.75 90 ASP A C 1
ATOM 723 O O . ASP A 1 90 ? -4.783 0.586 -16.674 1.00 95.75 90 ASP A O 1
ATOM 727 N N . LYS A 1 91 ? -2.771 0.036 -15.834 1.00 96.81 91 LYS A N 1
ATOM 728 C CA . LYS A 1 91 ? -3.116 -1.359 -15.540 1.00 96.81 91 LYS A CA 1
ATOM 729 C C . LYS A 1 91 ? -3.659 -1.581 -14.125 1.00 96.81 91 LYS A C 1
ATOM 731 O O . LYS A 1 91 ? -4.174 -2.663 -13.851 1.00 96.81 91 LYS A O 1
ATOM 736 N N . MET A 1 92 ? -3.538 -0.592 -13.241 1.00 96.94 92 MET A N 1
ATOM 737 C CA . MET A 1 92 ? -3.845 -0.671 -11.809 1.00 96.94 92 MET A CA 1
ATOM 738 C C . MET A 1 92 ? -3.160 -1.855 -11.112 1.00 96.94 92 MET A C 1
ATOM 740 O O . MET A 1 92 ? -3.788 -2.600 -10.354 1.00 96.94 92 MET A O 1
ATOM 744 N N . MET A 1 93 ? -1.865 -2.043 -11.381 1.00 97.56 93 MET A N 1
ATOM 745 C CA . MET A 1 93 ? -1.069 -3.109 -10.769 1.00 97.56 93 MET A CA 1
ATOM 746 C C . MET A 1 93 ? 0.424 -2.801 -10.691 1.00 97.56 93 MET A C 1
ATOM 748 O O . MET A 1 93 ? 0.906 -1.825 -11.258 1.00 97.56 93 MET A O 1
ATOM 752 N N . LEU A 1 94 ? 1.164 -3.642 -9.970 1.00 97.69 94 LEU A N 1
ATOM 753 C CA . LEU A 1 94 ? 2.612 -3.542 -9.859 1.00 97.69 94 LEU A CA 1
ATOM 754 C C . LEU A 1 94 ? 3.272 -3.833 -11.212 1.00 97.69 94 LEU A C 1
ATOM 756 O O . LEU A 1 94 ? 3.013 -4.869 -11.829 1.00 97.69 94 LEU A O 1
ATOM 760 N N . GLY A 1 95 ? 4.138 -2.921 -11.643 1.00 96.81 95 GLY A N 1
ATOM 761 C CA . GLY A 1 95 ? 4.905 -3.009 -12.878 1.00 96.81 95 GLY A CA 1
ATOM 762 C C . GLY A 1 95 ? 6.395 -2.775 -12.644 1.00 96.81 95 GLY A C 1
ATOM 763 O O . GLY A 1 95 ? 6.827 -2.331 -11.579 1.00 96.81 95 GLY A O 1
ATOM 764 N N . ASP A 1 96 ? 7.200 -3.096 -13.654 1.00 94.69 96 ASP A N 1
ATOM 765 C CA . ASP A 1 96 ? 8.643 -2.872 -13.603 1.00 94.69 96 ASP A CA 1
ATOM 766 C C . ASP A 1 96 ? 8.979 -1.381 -13.487 1.00 94.69 96 ASP A C 1
ATOM 768 O O . ASP A 1 96 ? 8.365 -0.542 -14.154 1.00 94.69 96 ASP A O 1
ATOM 772 N N . ALA A 1 97 ? 9.981 -1.072 -12.657 1.00 91.44 97 ALA A N 1
ATOM 773 C CA . ALA A 1 97 ? 10.521 0.276 -12.519 1.00 91.44 97 ALA A CA 1
ATOM 774 C C . ALA A 1 97 ? 11.017 0.817 -13.871 1.00 91.44 97 ALA A C 1
ATOM 776 O O . ALA A 1 97 ? 11.549 0.065 -14.693 1.00 91.44 97 ALA A O 1
ATOM 777 N N . LEU A 1 98 ? 10.849 2.123 -14.087 1.00 91.69 98 LEU A N 1
ATOM 778 C CA . LEU A 1 98 ? 11.398 2.809 -15.254 1.00 91.69 98 LEU A CA 1
ATOM 779 C C . LEU A 1 98 ? 12.880 3.137 -15.043 1.00 91.69 98 LEU A C 1
ATOM 781 O O . LEU A 1 98 ? 13.355 3.282 -13.914 1.00 91.69 98 LEU A O 1
ATOM 785 N N . ASP A 1 99 ? 13.613 3.287 -16.145 1.00 89.19 99 ASP A N 1
ATOM 786 C CA . ASP A 1 99 ? 15.023 3.665 -16.101 1.00 89.19 99 ASP A CA 1
ATOM 787 C C . ASP A 1 99 ? 15.208 4.995 -15.353 1.00 89.19 99 ASP A C 1
ATOM 789 O O . ASP A 1 99 ? 14.673 6.033 -15.742 1.00 89.19 99 ASP A O 1
ATOM 793 N N . GLY A 1 100 ? 16.000 4.961 -14.278 1.00 85.19 100 GLY A N 1
ATOM 794 C CA . GLY A 1 100 ? 16.282 6.127 -13.437 1.00 85.19 100 GLY A CA 1
ATOM 795 C C . GLY A 1 100 ? 15.294 6.361 -12.289 1.00 85.19 100 GLY A C 1
ATOM 796 O O . GLY A 1 100 ? 15.570 7.205 -11.437 1.00 85.19 100 GLY A O 1
ATOM 797 N N . GLU A 1 101 ? 14.203 5.597 -12.195 1.00 87.31 101 GLU A N 1
ATOM 798 C CA . GLU A 1 101 ? 13.264 5.654 -11.069 1.00 87.31 101 GLU A CA 1
ATOM 799 C C . GLU A 1 101 ? 13.608 4.590 -10.023 1.00 87.31 101 GLU A C 1
ATOM 801 O O . GLU A 1 101 ? 13.153 3.451 -10.090 1.00 87.31 101 GLU A O 1
ATOM 806 N N . MET A 1 102 ? 14.432 4.952 -9.035 1.00 85.31 102 MET A N 1
ATOM 807 C CA . MET A 1 102 ? 14.799 4.006 -7.971 1.00 85.31 102 MET A CA 1
ATOM 808 C C . MET A 1 102 ? 13.642 3.741 -7.006 1.00 85.31 102 MET A C 1
ATOM 810 O O . MET A 1 102 ? 13.384 2.592 -6.653 1.00 85.31 102 MET A O 1
ATOM 814 N N . ASN A 1 103 ? 12.960 4.809 -6.578 1.00 93.12 103 ASN A N 1
ATOM 815 C CA . ASN A 1 103 ? 11.907 4.741 -5.572 1.00 93.12 103 ASN A CA 1
ATOM 816 C C . ASN A 1 103 ? 10.703 5.624 -5.934 1.00 93.12 103 ASN A C 1
ATOM 818 O O . ASN A 1 103 ? 10.502 6.663 -5.297 1.00 93.12 103 ASN A O 1
ATOM 822 N N . PRO A 1 104 ? 9.923 5.271 -6.971 1.00 94.94 104 PRO A N 1
ATOM 823 C CA . PRO A 1 104 ? 8.723 6.025 -7.316 1.00 94.94 104 PRO A CA 1
ATOM 824 C C . PRO A 1 104 ? 7.712 6.030 -6.152 1.00 94.94 104 PRO A C 1
ATOM 826 O O . PRO A 1 104 ? 7.672 5.086 -5.351 1.00 94.94 104 PRO A O 1
ATOM 829 N N . PRO A 1 105 ? 6.885 7.084 -6.029 1.00 94.50 105 PRO A N 1
ATOM 830 C CA . PRO A 1 105 ? 5.835 7.131 -5.022 1.00 94.50 105 PRO A CA 1
ATOM 831 C C . PRO A 1 105 ? 4.803 6.024 -5.266 1.00 94.50 105 PRO A C 1
ATOM 833 O O . PRO A 1 105 ? 4.519 5.641 -6.398 1.00 94.50 105 PRO A O 1
ATOM 836 N N . CYS A 1 106 ? 4.222 5.518 -4.188 1.00 95.06 106 CYS A N 1
ATOM 837 C CA . CYS A 1 106 ? 3.071 4.631 -4.223 1.00 95.06 106 CYS A CA 1
ATOM 838 C C . CYS A 1 106 ? 1.789 5.479 -4.162 1.00 95.06 106 CYS A C 1
ATOM 840 O O . CYS A 1 106 ? 1.726 6.413 -3.350 1.00 95.06 106 CYS A O 1
ATOM 842 N N . PRO A 1 107 ? 0.747 5.141 -4.939 1.00 95.50 107 PRO A N 1
ATOM 843 C CA . PRO A 1 107 ? -0.568 5.731 -4.745 1.00 95.50 107 PRO A CA 1
ATOM 844 C C . PRO A 1 107 ? -1.125 5.427 -3.350 1.00 95.50 107 PRO A C 1
ATOM 846 O O . PRO A 1 107 ? -0.620 4.571 -2.614 1.00 95.50 107 PRO A O 1
ATOM 849 N N . ILE A 1 108 ? -2.205 6.116 -2.996 1.00 93.94 108 ILE A N 1
ATOM 850 C CA . ILE A 1 108 ? -2.893 5.923 -1.722 1.00 93.94 108 ILE A CA 1
ATOM 851 C C . ILE A 1 108 ? -3.351 4.474 -1.576 1.00 93.94 108 ILE A C 1
ATOM 853 O O . ILE A 1 108 ? -4.050 3.925 -2.427 1.00 93.94 108 ILE A O 1
ATOM 857 N N . LEU A 1 109 ? -3.000 3.884 -0.439 1.00 94.50 109 LEU A N 1
ATOM 858 C CA . LEU A 1 109 ? -3.360 2.529 -0.063 1.00 94.50 109 LEU A CA 1
ATOM 859 C C . LEU A 1 109 ? -4.495 2.565 0.962 1.00 94.50 109 LEU A C 1
ATOM 861 O O . LEU A 1 109 ? -4.327 3.045 2.083 1.00 94.50 109 LEU A O 1
ATOM 865 N N . HIS A 1 110 ? -5.651 2.023 0.601 1.00 95.00 110 HIS A N 1
ATOM 866 C CA . HIS A 1 110 ? -6.738 1.756 1.534 1.00 95.00 110 HIS A CA 1
ATOM 867 C C . HIS A 1 110 ? -6.523 0.398 2.195 1.00 95.00 110 HIS A C 1
ATOM 869 O O . HIS A 1 110 ? -6.500 -0.638 1.531 1.00 95.00 110 HIS A O 1
ATOM 875 N N . MET A 1 111 ? -6.367 0.414 3.515 1.00 95.12 111 MET A N 1
ATOM 876 C CA . MET A 1 111 ? -6.247 -0.779 4.345 1.00 95.12 111 MET A CA 1
ATOM 877 C C . MET A 1 111 ? -7.584 -1.035 5.040 1.00 95.12 111 MET A C 1
ATOM 879 O O . MET A 1 111 ? -7.908 -0.405 6.051 1.00 95.12 111 MET A O 1
ATOM 883 N N . GLU A 1 112 ? -8.358 -1.963 4.493 1.00 95.38 112 GLU A N 1
ATOM 884 C CA . GLU A 1 112 ? -9.718 -2.294 4.915 1.00 95.38 112 GLU A CA 1
ATOM 885 C C . GLU A 1 112 ? -9.718 -3.540 5.823 1.00 95.38 112 GLU A C 1
ATOM 887 O O . GLU A 1 112 ? -9.328 -4.620 5.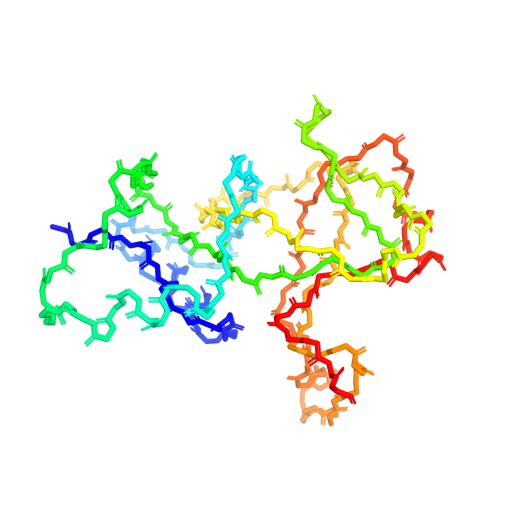373 1.00 95.38 112 GLU A O 1
ATOM 892 N N . PRO A 1 113 ? -10.141 -3.451 7.096 1.00 95.88 113 PRO A N 1
ATOM 893 C CA . PRO A 1 113 ? -10.308 -4.624 7.944 1.00 95.88 113 PRO A CA 1
ATOM 894 C C . PRO A 1 113 ? -11.386 -5.554 7.387 1.00 95.88 113 PRO A C 1
ATOM 896 O O . PRO A 1 113 ? -12.529 -5.148 7.196 1.00 95.88 113 PRO A O 1
ATOM 899 N N . ARG A 1 114 ? -11.050 -6.826 7.184 1.00 95.38 114 ARG A N 1
ATOM 900 C CA . ARG A 1 114 ? -11.987 -7.855 6.734 1.00 95.38 114 ARG A CA 1
ATOM 901 C C . ARG A 1 114 ? -11.894 -9.099 7.599 1.00 95.38 114 ARG A C 1
ATOM 903 O O . ARG A 1 114 ? -10.812 -9.564 7.948 1.00 95.38 114 ARG A O 1
ATOM 910 N N . MET A 1 115 ? -13.059 -9.644 7.933 1.00 95.25 115 MET A N 1
ATOM 911 C CA . MET A 1 115 ? -13.180 -10.875 8.706 1.00 95.25 115 MET A CA 1
ATOM 912 C C . MET A 1 115 ? -12.973 -12.092 7.806 1.00 95.25 115 MET A C 1
ATOM 914 O O . MET A 1 115 ? -13.577 -12.181 6.739 1.00 95.25 115 MET A O 1
ATOM 918 N N . ASN A 1 116 ? -12.145 -13.035 8.254 1.00 92.56 116 ASN A N 1
ATOM 919 C CA . ASN A 1 116 ? -11.796 -14.266 7.544 1.00 92.56 116 ASN A CA 1
ATOM 920 C C . ASN A 1 116 ? -11.257 -14.020 6.123 1.00 92.56 116 ASN A C 1
ATOM 922 O O . ASN A 1 116 ? -11.472 -14.830 5.219 1.00 92.56 116 ASN A O 1
ATOM 926 N N . TYR A 1 117 ? -10.564 -12.896 5.911 1.00 92.81 117 TYR A N 1
ATOM 927 C CA . TYR A 1 117 ? -9.991 -12.580 4.609 1.00 92.81 117 TYR A CA 1
ATOM 928 C C . TYR A 1 117 ? -8.808 -13.496 4.298 1.00 92.81 117 TYR A C 1
ATOM 930 O O . TYR A 1 117 ? -7.858 -13.614 5.074 1.00 92.81 117 TYR A O 1
ATOM 938 N N . THR A 1 118 ? -8.895 -14.139 3.135 1.00 93.25 118 THR A N 1
ATOM 939 C CA . THR A 1 118 ? -7.837 -14.962 2.554 1.00 93.25 118 THR A CA 1
ATOM 940 C C . THR A 1 118 ? -7.360 -14.260 1.284 1.00 93.25 118 THR A C 1
ATOM 942 O O . THR A 1 118 ? -8.166 -14.111 0.364 1.00 93.25 118 THR A O 1
ATOM 945 N N . PRO A 1 119 ? -6.099 -13.803 1.229 1.00 91.75 119 PRO A N 1
ATOM 946 C CA . PRO A 1 119 ? -5.551 -13.159 0.041 1.00 91.75 119 PRO A CA 1
ATOM 947 C C . PRO A 1 119 ? -5.560 -14.100 -1.162 1.00 91.75 119 PRO A C 1
ATOM 949 O O . PRO A 1 119 ? -5.300 -15.297 -1.019 1.00 91.75 119 PRO A O 1
ATOM 952 N N . ASP A 1 120 ? -5.824 -13.553 -2.346 1.00 93.94 120 ASP A N 1
ATOM 953 C CA . ASP A 1 120 ? -5.693 -14.303 -3.592 1.00 93.94 120 ASP A CA 1
ATOM 954 C C . ASP A 1 120 ? -4.208 -14.670 -3.819 1.00 93.94 120 ASP A C 1
ATOM 956 O O . ASP A 1 120 ? -3.354 -13.779 -3.765 1.00 93.94 120 ASP A O 1
ATOM 960 N N . PRO A 1 121 ? -3.869 -15.953 -4.065 1.00 93.06 121 PRO A N 1
ATOM 961 C CA . PRO A 1 121 ? -2.489 -16.392 -4.290 1.00 93.06 121 PRO A CA 1
ATOM 962 C C . PRO A 1 121 ? -1.783 -15.740 -5.487 1.00 93.06 121 PRO A C 1
ATOM 964 O O . PRO A 1 121 ? -0.560 -15.827 -5.579 1.00 93.06 121 PRO A O 1
ATOM 967 N N . SER A 1 122 ? -2.532 -15.138 -6.416 1.00 94.50 122 SER A N 1
ATOM 968 C CA . SER A 1 122 ? -1.985 -14.379 -7.547 1.00 94.50 122 SER A CA 1
ATOM 969 C C . SER A 1 122 ? -1.455 -12.997 -7.156 1.00 94.50 122 SER A C 1
ATOM 971 O O . SER A 1 122 ? -0.687 -12.409 -7.913 1.00 94.50 122 SER A O 1
ATOM 973 N N . LEU A 1 123 ? -1.825 -12.479 -5.981 1.00 97.12 123 LEU A N 1
ATOM 974 C CA . LEU A 1 123 ? -1.323 -11.199 -5.493 1.00 97.12 123 LEU A CA 1
ATOM 975 C C . LEU A 1 123 ? 0.116 -11.347 -5.004 1.00 97.12 123 LEU A C 1
ATOM 977 O O . LEU A 1 123 ? 0.468 -12.285 -4.282 1.00 97.12 123 LEU A O 1
ATOM 981 N N . TYR A 1 124 ? 0.937 -10.353 -5.316 1.00 97.88 124 TYR A N 1
ATOM 982 C CA . TYR A 1 124 ? 2.264 -10.261 -4.743 1.00 97.88 124 TYR A CA 1
ATOM 983 C C . TYR A 1 124 ? 2.179 -9.813 -3.280 1.00 97.88 124 TYR A C 1
ATOM 985 O O . TYR A 1 124 ? 1.548 -8.808 -2.951 1.00 97.88 124 TYR A O 1
ATOM 993 N N . THR A 1 125 ? 2.842 -10.553 -2.390 1.00 97.50 125 THR A N 1
ATOM 994 C CA . THR A 1 125 ? 2.955 -10.207 -0.967 1.00 97.50 125 THR A CA 1
ATOM 995 C C . THR A 1 125 ? 4.165 -9.295 -0.756 1.00 97.50 125 THR A C 1
ATOM 997 O O . THR A 1 125 ? 5.267 -9.763 -0.468 1.00 97.50 125 THR A O 1
ATOM 1000 N N . SER A 1 126 ? 3.961 -7.988 -0.906 1.00 96.94 126 SER A N 1
ATOM 1001 C CA . SER A 1 126 ? 5.004 -6.970 -0.758 1.00 96.94 126 SER A CA 1
ATOM 1002 C C . SER A 1 126 ? 5.236 -6.617 0.717 1.00 96.94 126 SER A C 1
ATOM 1004 O O . SER A 1 126 ? 4.287 -6.252 1.418 1.00 96.94 126 SER A O 1
ATOM 1006 N N . PRO A 1 127 ? 6.469 -6.691 1.243 1.00 95.50 127 PRO A N 1
ATOM 1007 C CA . PRO A 1 127 ? 6.753 -6.221 2.593 1.00 95.50 127 PRO A CA 1
ATOM 1008 C C . PRO A 1 127 ? 6.765 -4.685 2.646 1.00 95.50 127 PRO A C 1
ATOM 1010 O O . PRO A 1 127 ? 7.435 -4.038 1.845 1.00 95.50 127 PRO A O 1
ATOM 1013 N N . LEU A 1 128 ? 6.077 -4.094 3.627 1.00 93.69 128 LEU A N 1
ATOM 1014 C CA . LEU A 1 128 ? 6.197 -2.672 3.962 1.00 93.69 128 LEU A CA 1
ATOM 1015 C C . LEU A 1 128 ? 7.235 -2.480 5.074 1.00 93.69 128 LEU A C 1
ATOM 1017 O O . LEU A 1 128 ? 7.082 -3.020 6.177 1.00 93.69 128 LEU A O 1
ATOM 1021 N N . TYR A 1 129 ? 8.265 -1.682 4.800 1.00 91.62 129 TYR A N 1
ATOM 1022 C CA . TYR A 1 129 ? 9.311 -1.307 5.753 1.00 91.62 129 TYR A CA 1
ATOM 1023 C C . TYR A 1 129 ? 9.249 0.175 6.125 1.00 91.62 129 TYR A C 1
ATOM 1025 O O . TYR A 1 129 ? 8.781 1.008 5.353 1.00 91.62 129 TYR A O 1
ATOM 1033 N N . LYS A 1 130 ? 9.776 0.530 7.301 1.00 87.62 130 LYS A N 1
ATOM 1034 C CA . LYS A 1 130 ? 9.897 1.935 7.716 1.00 87.62 130 LYS A CA 1
ATOM 1035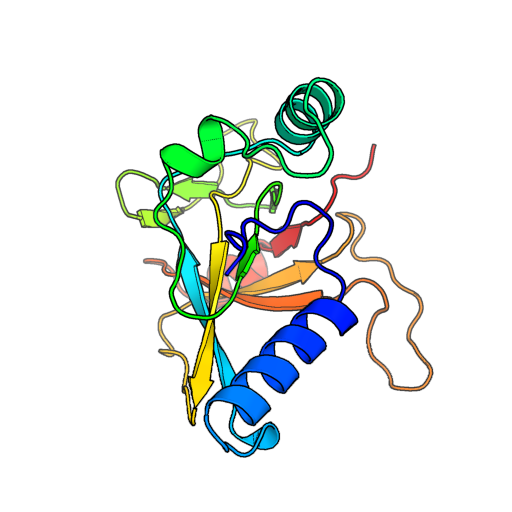 C C . LYS A 1 130 ? 10.947 2.677 6.893 1.00 87.62 130 LYS A C 1
ATOM 1037 O O . LYS A 1 130 ? 10.698 3.818 6.533 1.00 87.62 130 LYS A O 1
ATOM 1042 N N . THR A 1 131 ? 12.092 2.051 6.611 1.00 85.31 131 THR A N 1
ATOM 1043 C CA . THR A 1 131 ? 13.222 2.677 5.902 1.00 85.31 131 THR A CA 1
ATOM 1044 C C . THR A 1 131 ? 13.827 1.778 4.824 1.00 85.31 131 THR A C 1
ATOM 1046 O O . THR A 1 131 ? 13.843 0.550 4.968 1.00 85.31 131 THR A O 1
ATOM 1049 N N . SER A 1 132 ? 14.401 2.389 3.779 1.00 81.94 132 SER A N 1
ATOM 1050 C CA . SER A 1 132 ? 15.019 1.682 2.641 1.00 81.94 132 SER A CA 1
ATOM 1051 C C . SER A 1 132 ? 16.230 0.816 3.007 1.00 81.94 132 SER A C 1
ATOM 1053 O O . SER A 1 132 ? 16.483 -0.184 2.345 1.00 81.94 132 SER A O 1
ATOM 1055 N N . ALA A 1 133 ? 16.945 1.115 4.100 1.00 77.62 133 ALA A N 1
ATOM 1056 C CA . ALA A 1 133 ? 18.056 0.274 4.569 1.00 77.62 133 ALA A CA 1
ATOM 1057 C C . ALA A 1 133 ? 17.609 -1.142 4.952 1.00 77.62 133 ALA A C 1
ATOM 1059 O O . ALA A 1 133 ? 18.455 -2.028 5.062 1.00 77.62 133 ALA A O 1
ATOM 1060 N N . ARG A 1 134 ? 16.316 -1.341 5.266 1.00 76.06 134 ARG A N 1
ATOM 1061 C CA . ARG A 1 134 ? 15.741 -2.608 5.770 1.00 76.06 134 ARG A CA 1
ATOM 1062 C C . ARG A 1 134 ? 16.471 -3.184 6.994 1.00 76.06 134 ARG A C 1
ATOM 1064 O O . ARG A 1 134 ? 16.185 -4.289 7.448 1.00 76.06 134 ARG A O 1
ATOM 1071 N N . ALA A 1 135 ? 17.368 -2.399 7.585 1.00 65.06 135 ALA A N 1
ATOM 1072 C CA . ALA A 1 135 ? 18.136 -2.723 8.765 1.00 65.06 135 ALA A CA 1
ATOM 1073 C C . ALA A 1 135 ? 17.292 -2.396 9.997 1.00 65.06 135 ALA A C 1
ATOM 1075 O O . ALA A 1 135 ? 16.790 -1.283 10.154 1.00 65.06 135 ALA A O 1
ATOM 1076 N N . GLY A 1 136 ? 17.110 -3.384 10.861 1.00 60.56 136 GLY A N 1
ATOM 1077 C CA . GLY A 1 136 ? 16.464 -3.240 12.156 1.00 60.56 136 GLY A CA 1
ATOM 1078 C C . GLY A 1 136 ? 17.205 -4.091 13.176 1.00 60.56 136 GLY A C 1
ATOM 1079 O O . GLY A 1 136 ? 17.846 -5.080 12.823 1.00 60.56 136 GLY A O 1
ATOM 1080 N N . VAL A 1 137 ? 17.126 -3.716 14.449 1.00 58.28 137 VAL A N 1
ATOM 1081 C CA . VAL A 1 137 ? 17.550 -4.614 15.528 1.00 58.28 137 VAL A CA 1
ATOM 1082 C C . VAL A 1 137 ? 16.478 -5.697 15.635 1.00 58.28 137 VAL A C 1
ATOM 1084 O O . VAL A 1 137 ? 15.287 -5.382 15.629 1.00 58.28 137 VAL A O 1
ATOM 1087 N N . LEU A 1 138 ? 16.875 -6.969 15.704 1.00 57.97 138 LEU A N 1
ATOM 1088 C CA . LEU A 1 138 ? 15.939 -8.040 16.042 1.00 57.97 138 LEU A CA 1
ATOM 1089 C C . LEU A 1 138 ? 15.351 -7.739 17.424 1.00 57.97 138 LEU A C 1
ATOM 1091 O O . LEU A 1 138 ? 16.093 -7.605 18.399 1.00 57.97 138 LEU A O 1
ATOM 1095 N N . SER A 1 139 ? 14.027 -7.607 17.518 1.00 56.66 139 SER A N 1
ATOM 1096 C CA . SER A 1 139 ? 13.380 -7.535 18.825 1.00 56.66 139 SER A CA 1
ATOM 1097 C C . SER A 1 139 ? 13.613 -8.844 19.592 1.00 56.66 139 SER A C 1
ATOM 1099 O O . SER A 1 139 ? 13.922 -9.887 19.010 1.00 56.66 139 SER A O 1
ATOM 1101 N N . THR A 1 140 ? 13.371 -8.835 20.903 1.00 48.41 140 THR A N 1
ATOM 1102 C CA . THR A 1 140 ? 13.334 -10.051 21.738 1.00 48.41 140 THR A CA 1
ATOM 1103 C C . THR A 1 140 ? 12.324 -11.105 21.257 1.00 48.41 140 THR A C 1
ATOM 1105 O O . THR A 1 140 ? 12.378 -12.240 21.720 1.00 48.41 140 THR A O 1
ATOM 1108 N N . THR A 1 141 ? 11.434 -10.764 20.316 1.00 58.97 141 THR A N 1
ATOM 1109 C CA . THR A 1 141 ? 10.467 -11.673 19.680 1.00 58.97 141 THR A CA 1
ATOM 1110 C C . THR A 1 141 ? 10.855 -12.087 18.253 1.00 58.97 141 THR A C 1
ATOM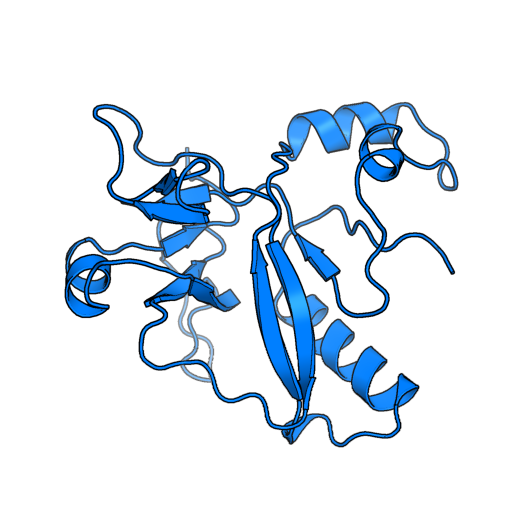 1112 O O . THR A 1 141 ? 10.047 -12.711 17.57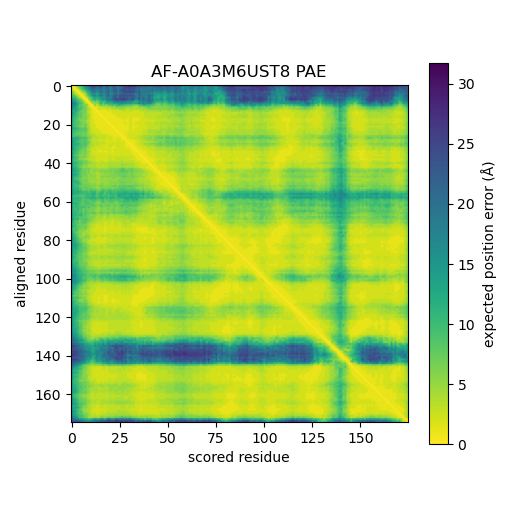6 1.00 58.97 141 THR A O 1
ATOM 1115 N N . GLY A 1 142 ? 12.052 -11.739 17.765 1.00 51.72 142 GLY A N 1
ATOM 1116 C CA . GLY A 1 142 ? 12.545 -12.147 16.442 1.00 51.72 142 GLY A CA 1
ATOM 1117 C C . GLY A 1 142 ? 11.995 -11.344 15.256 1.00 51.72 142 GLY A C 1
ATOM 1118 O O . GLY A 1 142 ? 12.337 -11.636 14.113 1.00 51.72 142 GLY A O 1
ATOM 1119 N N . HIS A 1 143 ? 11.180 -10.312 15.496 1.00 56.38 143 HIS A N 1
ATOM 1120 C CA . HIS A 1 143 ? 10.695 -9.421 14.441 1.00 56.38 143 HIS A CA 1
ATOM 1121 C C . HIS A 1 143 ? 11.655 -8.240 14.248 1.00 56.38 143 HIS A C 1
ATOM 1123 O O . HIS A 1 143 ? 12.106 -7.625 15.218 1.00 56.38 143 HIS A O 1
ATOM 1129 N N . SER A 1 144 ? 11.963 -7.914 12.988 1.00 61.56 144 SER A N 1
ATOM 1130 C CA . SER A 1 144 ? 12.722 -6.709 12.638 1.00 61.56 144 SER A CA 1
ATOM 1131 C C . SER A 1 144 ? 11.941 -5.471 13.071 1.00 61.56 144 SER A C 1
ATOM 1133 O O . SER A 1 144 ? 10.771 -5.326 12.718 1.00 61.56 144 SER A O 1
ATOM 1135 N N . THR A 1 145 ? 12.580 -4.537 13.779 1.00 70.94 145 THR A N 1
ATOM 1136 C CA . THR A 1 145 ? 11.964 -3.242 14.125 1.00 70.94 145 THR A CA 1
ATOM 1137 C C . THR A 1 145 ? 11.600 -2.392 12.904 1.00 70.94 145 THR A C 1
ATOM 1139 O O . THR A 1 145 ? 10.899 -1.386 13.062 1.00 70.94 145 THR A O 1
ATOM 1142 N N . ASN A 1 146 ? 12.069 -2.774 11.713 1.00 83.00 146 ASN A N 1
ATOM 1143 C CA . ASN A 1 146 ? 11.837 -2.070 10.460 1.00 83.00 146 ASN A CA 1
ATOM 1144 C C . ASN A 1 146 ? 10.626 -2.612 9.676 1.00 83.00 146 ASN A C 1
ATOM 1146 O O . ASN A 1 146 ? 10.032 -1.874 8.902 1.00 83.00 146 ASN A O 1
ATOM 1150 N N . PHE A 1 147 ? 10.216 -3.867 9.886 1.00 88.44 147 PHE A N 1
ATOM 1151 C CA . PHE A 1 147 ? 9.030 -4.420 9.223 1.00 88.44 147 PHE A CA 1
ATOM 1152 C C . PHE A 1 147 ? 7.742 -3.846 9.827 1.00 88.44 147 PHE A C 1
ATOM 1154 O O . PHE A 1 147 ? 7.615 -3.746 11.051 1.00 88.44 147 PHE A O 1
ATOM 1161 N N . VAL A 1 148 ? 6.791 -3.475 8.968 1.00 89.56 148 VAL A N 1
ATOM 1162 C CA . VAL A 1 148 ? 5.493 -2.915 9.365 1.00 89.56 148 VAL A CA 1
ATOM 1163 C C . VAL A 1 148 ? 4.379 -3.938 9.167 1.00 89.56 148 VAL A C 1
ATOM 1165 O O . VAL A 1 148 ? 3.742 -4.338 10.141 1.00 89.56 148 VAL A O 1
ATOM 1168 N N . VAL A 1 149 ? 4.137 -4.350 7.920 1.00 92.81 149 VAL A N 1
ATOM 1169 C CA . VAL A 1 149 ? 3.069 -5.283 7.528 1.00 92.81 149 VAL A CA 1
ATOM 1170 C C . VAL A 1 149 ? 3.344 -5.830 6.121 1.00 92.81 149 VAL A C 1
ATOM 1172 O O . VAL A 1 149 ? 4.116 -5.239 5.371 1.00 92.81 149 VAL A O 1
ATOM 1175 N N . ALA A 1 150 ? 2.725 -6.952 5.758 1.00 94.69 150 ALA A N 1
ATOM 1176 C CA . ALA A 1 150 ? 2.718 -7.456 4.388 1.00 94.69 150 ALA A CA 1
ATOM 1177 C C . ALA A 1 150 ? 1.494 -6.908 3.638 1.00 94.69 150 ALA A C 1
ATOM 1179 O O . ALA A 1 150 ? 0.375 -7.040 4.126 1.00 94.69 150 ALA A O 1
ATOM 1180 N N . VAL A 1 151 ? 1.713 -6.296 2.478 1.00 96.69 151 VAL A N 1
ATOM 1181 C CA . VAL A 1 151 ? 0.695 -5.673 1.625 1.00 96.69 151 VAL A CA 1
ATOM 1182 C C . VAL A 1 151 ? 0.499 -6.525 0.377 1.00 96.69 151 VAL A C 1
ATOM 1184 O O . VAL A 1 151 ? 1.468 -6.866 -0.297 1.00 96.69 151 VAL A O 1
ATOM 1187 N N . TYR A 1 152 ? -0.749 -6.859 0.059 1.00 97.31 152 TYR A N 1
ATOM 1188 C CA . TYR A 1 152 ? -1.080 -7.652 -1.125 1.00 97.31 152 TYR A CA 1
ATOM 1189 C C . TYR A 1 152 ? -1.347 -6.726 -2.312 1.00 97.31 152 TYR A C 1
ATOM 1191 O O . TYR A 1 152 ? -2.278 -5.924 -2.262 1.00 97.31 152 TYR A O 1
ATOM 1199 N N . LEU A 1 153 ? -0.526 -6.825 -3.358 1.00 97.88 153 LEU A N 1
ATOM 1200 C CA . LEU A 1 153 ? -0.601 -5.978 -4.548 1.00 97.88 153 LEU A CA 1
ATOM 1201 C C . LEU A 1 153 ? -0.913 -6.819 -5.795 1.00 97.88 153 LEU A C 1
ATOM 1203 O O . LEU A 1 153 ? -0.324 -7.890 -5.962 1.00 97.88 153 LEU A O 1
ATOM 1207 N N . PRO A 1 154 ? -1.805 -6.355 -6.687 1.00 97.88 154 PRO A N 1
ATOM 1208 C CA . PRO A 1 154 ? -2.036 -7.020 -7.964 1.00 97.88 154 PRO A CA 1
ATOM 1209 C C . PRO A 1 154 ? -0.802 -6.919 -8.863 1.00 97.88 154 PRO A C 1
ATOM 1211 O O . PRO A 1 154 ? -0.040 -5.954 -8.786 1.00 97.88 154 PRO A O 1
ATOM 1214 N N . THR A 1 155 ? -0.604 -7.926 -9.711 1.00 97.75 155 THR A N 1
ATOM 1215 C CA . THR A 1 155 ? 0.496 -8.013 -10.679 1.00 97.75 155 THR A CA 1
ATOM 1216 C C . THR A 1 155 ? 0.181 -9.057 -11.757 1.00 97.75 155 THR A C 1
ATOM 1218 O O . THR A 1 155 ? -0.626 -9.959 -11.532 1.00 97.75 155 THR A O 1
ATOM 1221 N N . ASP A 1 156 ? 0.819 -8.950 -12.923 1.00 97.06 156 ASP A N 1
ATOM 1222 C CA . ASP A 1 156 ? 0.816 -9.953 -13.995 1.00 97.06 156 ASP A CA 1
ATOM 1223 C C . ASP A 1 156 ? 2.055 -10.876 -13.973 1.00 97.06 156 ASP A C 1
ATOM 1225 O O . ASP A 1 156 ? 2.171 -11.775 -14.810 1.00 97.06 156 ASP A O 1
ATOM 1229 N N . LEU A 1 157 ? 2.960 -10.695 -13.004 1.00 96.19 157 LEU A N 1
ATOM 1230 C CA . LEU A 1 157 ? 4.182 -11.486 -12.825 1.00 96.19 157 LEU A CA 1
ATOM 1231 C C . LEU A 1 157 ? 4.124 -12.353 -11.561 1.00 96.19 157 LEU A C 1
ATOM 1233 O O . LEU A 1 157 ? 3.328 -12.123 -10.654 1.00 96.19 157 LEU A O 1
ATOM 1237 N N . SER A 1 158 ? 4.973 -13.381 -11.492 1.00 96.56 158 SER A N 1
ATOM 1238 C CA . SER A 1 158 ? 5.017 -14.269 -10.327 1.00 96.56 158 SER A CA 1
ATOM 1239 C C . SER A 1 158 ? 5.575 -13.559 -9.092 1.00 96.56 158 SER A C 1
ATOM 1241 O O . SER A 1 158 ? 6.429 -12.680 -9.187 1.00 96.56 158 SER A O 1
ATOM 1243 N N . SER A 1 159 ? 5.161 -14.003 -7.903 1.00 95.75 159 SER A N 1
ATOM 1244 C CA . SER A 1 159 ? 5.743 -13.513 -6.648 1.00 95.75 159 SER A CA 1
ATOM 1245 C C . SER A 1 159 ? 7.264 -13.696 -6.591 1.00 95.75 159 SER A C 1
ATOM 1247 O O . SER A 1 159 ? 7.952 -12.810 -6.094 1.00 95.75 159 SER A O 1
ATOM 1249 N N . ASP A 1 160 ? 7.797 -14.790 -7.149 1.00 96.75 160 ASP A N 1
ATOM 1250 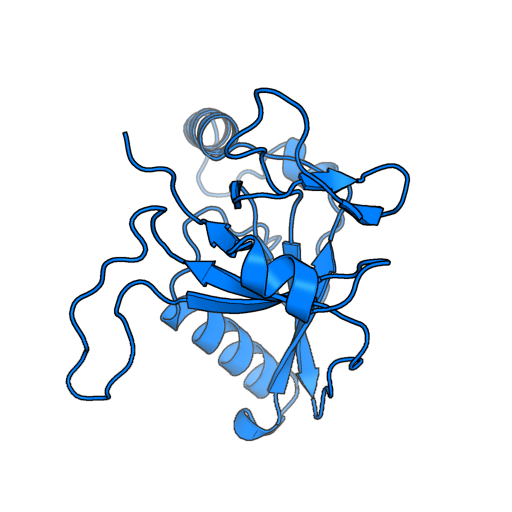C CA . ASP A 1 160 ? 9.242 -15.051 -7.191 1.00 96.75 160 ASP A CA 1
ATOM 1251 C C . ASP A 1 160 ? 10.007 -13.962 -7.953 1.00 96.75 160 ASP A C 1
ATOM 1253 O O . ASP A 1 160 ? 11.058 -13.528 -7.491 1.00 96.75 160 ASP A O 1
ATOM 1257 N N . PHE A 1 161 ? 9.455 -13.446 -9.057 1.00 96.81 161 PHE A N 1
ATOM 1258 C CA . PHE A 1 161 ? 10.070 -12.355 -9.819 1.00 96.81 161 PHE A CA 1
ATOM 1259 C C . PHE A 1 161 ? 10.286 -11.107 -8.949 1.00 96.81 161 PHE A C 1
ATOM 1261 O O . PHE A 1 161 ? 11.374 -10.530 -8.917 1.00 96.81 161 PHE A O 1
ATOM 1268 N N . TRP A 1 162 ? 9.260 -10.714 -8.193 1.00 97.38 162 TRP A N 1
ATOM 1269 C CA . TRP A 1 162 ? 9.318 -9.548 -7.310 1.00 97.38 162 TRP A CA 1
ATOM 1270 C C . TRP A 1 162 ? 10.191 -9.790 -6.075 1.00 97.38 162 TRP A C 1
ATOM 1272 O O . TRP A 1 162 ? 10.884 -8.882 -5.615 1.00 97.38 162 TRP A O 1
ATOM 1282 N N . ILE A 1 163 ? 10.209 -11.022 -5.554 1.00 96.19 163 ILE A N 1
ATOM 1283 C CA . ILE A 1 163 ? 11.110 -11.426 -4.465 1.00 96.19 163 ILE A CA 1
ATOM 1284 C C . ILE A 1 163 ? 12.571 -11.335 -4.918 1.00 96.19 163 ILE A C 1
ATOM 1286 O O . ILE A 1 163 ? 13.389 -10.770 -4.192 1.00 96.19 163 ILE A O 1
ATOM 1290 N N . GLU A 1 164 ? 12.904 -11.839 -6.107 1.00 95.88 164 GLU A N 1
ATOM 1291 C CA . GLU A 1 164 ? 14.261 -11.791 -6.668 1.00 95.88 164 GLU A CA 1
ATOM 1292 C C . GLU A 1 164 ? 14.729 -10.358 -6.942 1.00 95.88 164 GLU A C 1
ATOM 1294 O O . GLU A 1 164 ? 15.890 -10.030 -6.689 1.00 95.88 164 GLU A O 1
ATOM 1299 N N . LYS A 1 165 ? 13.822 -9.475 -7.379 1.00 93.81 165 LYS A N 1
ATOM 1300 C CA . LYS A 1 165 ? 14.090 -8.032 -7.489 1.00 93.81 165 LYS A CA 1
ATOM 1301 C C . LYS A 1 165 ? 14.240 -7.331 -6.143 1.00 93.81 165 LYS A C 1
ATOM 1303 O O . LYS A 1 165 ? 14.732 -6.206 -6.090 1.00 93.81 165 LYS A O 1
ATOM 1308 N N . GLY A 1 166 ? 13.822 -7.978 -5.060 1.00 93.69 166 GLY A N 1
ATOM 1309 C CA . GLY A 1 166 ? 13.791 -7.381 -3.737 1.00 93.69 166 GLY A CA 1
ATOM 1310 C C . GLY A 1 166 ? 12.738 -6.285 -3.617 1.00 93.69 166 GLY A C 1
ATOM 1311 O O . GLY A 1 166 ? 12.933 -5.368 -2.821 1.00 93.69 166 GLY A O 1
ATOM 1312 N N . THR A 1 167 ? 11.641 -6.356 -4.370 1.00 96.06 167 THR A N 1
ATOM 1313 C CA . THR A 1 167 ? 10.578 -5.348 -4.340 1.00 96.06 167 THR A CA 1
ATOM 1314 C C . THR A 1 167 ? 9.980 -5.198 -2.943 1.00 96.06 167 THR A C 1
ATOM 1316 O O . THR A 1 167 ? 9.802 -6.170 -2.209 1.00 96.06 167 THR A O 1
ATOM 1319 N N . ALA A 1 168 ? 9.717 -3.958 -2.538 1.00 95.94 168 ALA A N 1
ATOM 1320 C CA . ALA A 1 168 ? 9.116 -3.650 -1.245 1.00 95.94 168 ALA A CA 1
ATOM 1321 C C . ALA A 1 168 ? 8.389 -2.307 -1.281 1.00 95.94 168 ALA A C 1
ATOM 1323 O O . ALA A 1 168 ? 8.637 -1.477 -2.156 1.00 95.94 168 ALA A O 1
ATOM 1324 N N . LEU A 1 169 ? 7.537 -2.075 -0.286 1.00 95.56 169 LEU A N 1
ATOM 1325 C CA . LEU A 1 169 ? 7.025 -0.747 0.027 1.00 95.56 169 LEU A CA 1
ATOM 1326 C C . LEU A 1 169 ? 7.852 -0.117 1.149 1.00 95.56 169 LEU A C 1
ATOM 1328 O O . LEU A 1 169 ? 8.311 -0.805 2.066 1.00 95.56 169 LEU A O 1
ATOM 1332 N N . LEU A 1 170 ? 8.006 1.201 1.107 1.00 93.12 170 LEU A N 1
ATOM 1333 C CA . LEU A 1 170 ? 8.802 1.968 2.061 1.00 93.12 170 LEU A CA 1
ATOM 1334 C C . LEU A 1 170 ? 7.997 3.155 2.598 1.00 93.12 170 LEU A C 1
ATOM 1336 O O . LEU A 1 170 ? 7.406 3.901 1.824 1.00 93.12 170 LEU A O 1
ATOM 1340 N N . CYS A 1 171 ? 8.011 3.369 3.915 1.00 90.12 171 CYS A N 1
ATOM 1341 C CA . CYS A 1 171 ? 7.451 4.585 4.518 1.00 90.12 171 CYS A CA 1
ATOM 1342 C C . CYS A 1 171 ? 8.375 5.801 4.350 1.00 90.12 171 CYS A C 1
ATOM 1344 O O . CYS A 1 171 ? 7.906 6.933 4.373 1.00 90.12 171 CYS A O 1
ATOM 1346 N N . GLN A 1 172 ? 9.688 5.576 4.262 1.00 87.62 172 GLN A N 1
ATOM 1347 C CA . GLN A 1 172 ? 10.695 6.628 4.176 1.00 87.62 172 GLN A CA 1
ATOM 1348 C C . GLN A 1 172 ? 11.898 6.155 3.352 1.00 87.62 172 GLN A C 1
ATOM 1350 O O . GLN A 1 172 ? 12.367 5.019 3.495 1.00 87.62 172 GLN A O 1
ATOM 1355 N N . LEU A 1 173 ? 12.421 7.055 2.522 1.00 85.94 173 LEU A N 1
ATOM 1356 C CA . LEU A 1 173 ? 13.688 6.879 1.820 1.00 85.94 173 LEU A CA 1
ATOM 1357 C C . LEU A 1 173 ? 14.840 7.343 2.718 1.00 85.94 173 LEU A C 1
ATOM 1359 O O . LEU A 1 173 ? 14.724 8.354 3.409 1.00 85.94 173 LEU A O 1
ATOM 1363 N N . ASN A 1 174 ? 15.938 6.592 2.737 1.00 72.38 174 ASN A N 1
ATOM 1364 C CA . ASN A 1 174 ? 17.170 7.072 3.356 1.00 72.38 174 ASN A CA 1
ATOM 1365 C C . ASN A 1 174 ? 17.856 8.085 2.431 1.00 72.38 174 ASN A C 1
ATOM 1367 O O . ASN A 1 174 ? 17.880 7.868 1.220 1.00 72.38 174 ASN A O 1
ATOM 1371 N N . GLU A 1 175 ? 18.422 9.139 3.022 1.00 52.88 175 GLU A N 1
ATOM 1372 C CA . GLU A 1 175 ? 19.383 10.040 2.365 1.00 52.88 175 GLU A CA 1
ATOM 1373 C C . GLU A 1 175 ? 20.727 9.349 2.092 1.00 52.88 175 GLU A C 1
ATOM 1375 O O . GLU A 1 175 ? 21.166 8.535 2.945 1.00 52.88 175 GLU A O 1
#

pLDDT: mean 86.4, std 14.24, range [33.22, 97.88]

Nearest PDB structures (foldseek):
  8glv-assembly1_Fm  TM=8.150E-01  e=4.010E-14  Chlamydomonas reinhardtii
  8j07-assembly1_g5  TM=7.220E-01  e=8.222E-16  Homo sapiens
  8glv-assembly1_Mm  TM=7.928E-01  e=8.925E-12  Chlamydomonas reinhardtii
  8j07-assembly1_k9  TM=8.639E-01  e=8.489E-10  Homo sapiens
  8j07-assembly1_r0  TM=8.482E-01  e=1.575E-07  Homo sapiens

Organism: Pocillopora damicornis (NCBI:txid46731)

Sequence (175 aa):
MKKSVLDYIVLPGFLTGTLQNHARKYNQPIDQLSFHYNVLPHYRSQEEVSEARAKLGPDDTLPMDEEIESPEDGVLVHGLFIDAARWDDDKMMLGDALDGEMNPPCPILHMEPRMNYTPDPSLYTSPLYKTSARAGVLSTTGHSTNFVVAVYLPTDLSSDFWIEKGTALLCQLNE

Solvent-accessible surface area (backbone atoms only — not comparable to full-atom values): 10291 Å² total; per-residue (Å²): 130,81,75,58,72,52,83,77,80,89,44,56,69,57,56,53,49,51,42,50,51,50,20,64,77,69,75,45,68,54,93,44,47,41,74,44,63,45,82,42,103,46,77,52,56,60,64,62,52,51,58,56,52,73,76,47,59,98,86,59,78,59,73,74,62,71,78,47,85,71,70,95,62,57,42,43,42,63,37,32,28,21,32,65,21,31,72,30,82,91,75,69,26,53,36,78,44,56,94,90,45,63,59,38,68,34,51,26,35,35,42,30,72,30,75,75,64,74,81,63,85,69,37,30,79,31,45,29,26,49,40,66,80,68,72,47,63,68,42,102,82,71,47,47,73,24,61,51,51,76,43,62,38,51,45,94,61,59,56,65,61,42,56,74,58,58,37,29,36,25,58,35,81,71,134

Secondary structure (DSSP, 8-state):
----B--S---HHHHHHHHHHHHHHHT--GGGEEEEEEE-S----HHHHHHHHHTS-TTPPPGGGGSSPPPSSSEEE-S-EEES-EEETTTTEEEPPPTT-SSPBPPPEEEEEEET----TTSEEEEEEEETT---PBPTTS-BTTEEEEEEE-BSS-HHHHHHHT-EEEEE---

Radius of gyration: 16.55 Å; Cα contacts (8 Å, |Δi|>4): 315; chains: 1; bounding box: 38×43×38 Å

Mean predicted aligned error: 6.23 Å

InterPro domains:
  IPR026983 Dynein heavy chain [PTHR22878] (13-175)
  IPR041228 Dynein heavy chain, C-terminal domain [PF18199] (13-171)
  IPR043160 Dynein heavy chain, C-terminal domain, barrel region [G3DSA:3.10.490.20] (12-174)